Protein AF-A0A6G7ZN83-F1 (afdb_monomer)

InterPro domains:
  IPR009937 Putative Actinobacterial Holin-X, holin superfamily III [PF07332] (17-113)

Mean predicted aligned error: 11.56 Å

pLDDT: mean 88.55, std 12.85, range [46.47, 98.38]

Radius of gyration: 36.71 Å; Cα contacts (8 Å, |Δi|>4): 16; chains: 1; bounding box: 73×47×106 Å

Sequence (114 aa):
MLKPTDPSPPTSERPIGEIVRELVDDGKAYARAEVNVAKTIASERANAFKVPAILFAGALLIGIAAINVLAFTIFVGLALIMQPVLAGLVAFVLVAGTAGLLAWIGVQKLRAKP

Secondary structure (DSSP, 8-state):
-PPPPPPPPP-----HHHHHHHHHHHHHHHHHHHHHHHHHHHHHHHHHHHHHHHHHHHHHHHHHHHHHHHHHHHHHHHHTTS-HHHHHHHHHHHHHHHHHHHHHHHHHHHHT--

Foldseek 3Di:
DDDDDDPDDPPPPDPVVVVVVVVVVVVVVVVVVVVVVVVVVVVVVVVVCPVVVVVVVVVVVVVVVVLVVVLVVQLVVQVVPDPSVVSNVVSCCVSVVVVVVVVVVVVVVVVPPD

Structure (mmCIF, N/CA/C/O backbone):
data_AF-A0A6G7ZN83-F1
#
_entry.id   AF-A0A6G7ZN83-F1
#
loop_
_atom_site.group_PDB
_atom_site.id
_atom_site.type_symbol
_atom_site.label_atom_id
_atom_site.label_alt_id
_atom_site.label_comp_id
_atom_site.label_asym_id
_atom_site.label_entity_id
_atom_site.label_seq_id
_atom_site.pdbx_PDB_ins_code
_atom_site.Cartn_x
_atom_site.Cartn_y
_atom_site.Cartn_z
_atom_site.occupancy
_atom_site.B_iso_or_equiv
_atom_site.auth_seq_id
_atom_site.auth_comp_id
_atom_site.auth_asym_id
_atom_site.auth_atom_id
_atom_site.pdbx_PDB_model_num
ATOM 1 N N . MET A 1 1 ? -50.217 26.886 79.836 1.00 46.47 1 MET A N 1
ATOM 2 C CA . MET A 1 1 ? -51.028 26.579 78.638 1.00 46.47 1 MET A CA 1
ATOM 3 C C . MET A 1 1 ? -50.136 25.824 77.665 1.00 46.47 1 MET A C 1
ATOM 5 O O . MET A 1 1 ? -49.210 26.422 77.135 1.00 46.47 1 MET A O 1
ATOM 9 N N . LEU A 1 2 ? -50.313 24.505 77.550 1.00 51.97 2 LEU A N 1
ATOM 10 C CA . LEU A 1 2 ? -49.505 23.642 76.681 1.00 51.97 2 LEU A CA 1
ATOM 11 C C . LEU A 1 2 ? -50.053 23.723 75.250 1.00 51.97 2 LEU A C 1
ATOM 13 O O . LEU A 1 2 ? -51.253 23.562 75.040 1.00 51.97 2 LEU A O 1
ATOM 17 N N . LYS A 1 3 ? -49.177 24.027 74.290 1.00 67.88 3 LYS A N 1
ATOM 18 C CA . LYS A 1 3 ? -49.484 24.054 72.856 1.00 67.88 3 LYS A CA 1
ATOM 19 C C . LYS A 1 3 ? -49.727 22.612 72.374 1.00 67.88 3 LYS A C 1
ATOM 21 O O . LYS A 1 3 ? -48.913 21.758 72.723 1.00 67.88 3 LYS A O 1
ATOM 26 N N . PRO A 1 4 ? -50.800 22.316 71.616 1.00 61.56 4 PRO A N 1
ATOM 27 C CA . PRO A 1 4 ? -51.012 20.984 71.060 1.00 61.56 4 PRO A CA 1
ATOM 28 C C . PRO A 1 4 ? -49.864 20.624 70.116 1.00 61.56 4 PRO A C 1
ATOM 30 O O . PRO A 1 4 ? -49.487 21.421 69.257 1.00 61.56 4 PRO A O 1
ATOM 33 N N . THR A 1 5 ? -49.291 19.443 70.311 1.00 62.91 5 THR A N 1
ATOM 34 C CA . THR A 1 5 ? -48.351 18.805 69.394 1.00 62.91 5 THR A CA 1
ATOM 35 C C . THR A 1 5 ? -49.090 18.528 68.087 1.00 62.91 5 THR A C 1
ATOM 37 O O . THR A 1 5 ? -50.061 17.771 68.088 1.00 62.91 5 THR A O 1
ATOM 40 N N . ASP A 1 6 ? -48.658 19.157 66.993 1.00 63.53 6 ASP A N 1
ATOM 41 C CA . ASP A 1 6 ? -49.131 18.812 65.653 1.00 63.53 6 ASP A CA 1
ATOM 42 C C . ASP A 1 6 ? -48.905 17.309 65.409 1.00 63.53 6 ASP A C 1
ATOM 44 O O . ASP A 1 6 ? -47.844 16.782 65.774 1.00 63.53 6 ASP A O 1
ATOM 48 N N . PRO A 1 7 ? -49.879 16.592 64.824 1.00 59.28 7 PRO A N 1
ATOM 49 C CA . PRO A 1 7 ? -49.692 15.193 64.484 1.00 59.28 7 PRO A CA 1
ATOM 50 C C . PRO A 1 7 ? -48.545 15.104 63.474 1.00 59.28 7 PRO A C 1
ATOM 52 O O . PRO A 1 7 ? -48.580 15.748 62.425 1.00 59.28 7 PRO A O 1
ATOM 55 N N . SER A 1 8 ? -47.512 14.319 63.800 1.00 60.66 8 SER A N 1
ATOM 56 C CA . SER A 1 8 ? -46.483 13.943 62.826 1.00 60.66 8 SER A CA 1
ATOM 57 C C . SER A 1 8 ? -47.167 13.470 61.540 1.00 60.66 8 SER A C 1
ATOM 59 O O . SER A 1 8 ? -48.153 12.729 61.641 1.00 60.66 8 SER A O 1
ATOM 61 N N . PRO A 1 9 ? -46.684 13.870 60.345 1.00 61.38 9 PRO A N 1
ATOM 62 C CA . PRO A 1 9 ? -47.227 13.348 59.102 1.00 61.38 9 PRO A CA 1
ATOM 63 C C . PRO A 1 9 ? -47.178 11.822 59.178 1.00 61.38 9 PRO A C 1
ATOM 65 O O . PRO A 1 9 ? -46.171 11.287 59.659 1.00 61.38 9 PRO A O 1
ATOM 68 N N . PRO A 1 10 ? -48.238 11.112 58.757 1.00 55.38 10 PRO A N 1
ATOM 69 C CA . PRO A 1 10 ? -48.214 9.662 58.751 1.00 55.38 10 PRO A CA 1
ATOM 70 C C . PRO A 1 10 ? -46.968 9.234 57.982 1.00 55.38 10 PRO A C 1
ATOM 72 O O . PRO A 1 10 ? -46.744 9.680 56.856 1.00 55.38 10 PRO A O 1
ATOM 75 N N . THR A 1 11 ? -46.129 8.417 58.617 1.00 59.75 11 THR A N 1
ATOM 76 C CA . THR A 1 11 ? -45.078 7.676 57.930 1.00 59.75 11 THR A CA 1
ATOM 77 C C . THR A 1 11 ? -45.802 6.776 56.943 1.00 59.75 11 THR A C 1
ATOM 79 O O . THR A 1 11 ? -46.250 5.688 57.286 1.00 59.75 11 THR A O 1
ATOM 82 N N . SER A 1 12 ? -46.042 7.294 55.742 1.00 60.81 12 SER A N 1
ATOM 83 C CA . SER A 1 12 ? -46.621 6.543 54.648 1.00 60.81 12 SER A CA 1
ATOM 84 C C . SER A 1 12 ? -45.582 5.497 54.282 1.00 60.81 12 SER A C 1
ATOM 86 O O . SER A 1 12 ? -44.604 5.811 53.600 1.00 60.81 12 SER A O 1
ATOM 88 N N . GLU A 1 13 ? -45.743 4.286 54.816 1.00 62.25 13 GLU A N 1
ATOM 89 C CA . GLU A 1 13 ? -45.030 3.104 54.350 1.00 62.25 13 GLU A CA 1
ATOM 90 C C . GLU A 1 13 ? -45.174 3.078 52.835 1.00 62.25 13 GLU A C 1
ATOM 92 O O . GLU A 1 13 ? -46.271 2.908 52.295 1.00 62.25 13 GLU A O 1
ATOM 97 N N . ARG A 1 14 ? -44.066 3.369 52.150 1.00 61.81 14 ARG A N 1
ATOM 98 C CA . ARG A 1 14 ? -44.049 3.403 50.696 1.00 61.81 14 ARG A CA 1
ATOM 99 C C . ARG A 1 14 ? -44.508 2.030 50.215 1.00 61.81 14 ARG A C 1
ATOM 101 O O . ARG A 1 14 ? -43.923 1.025 50.630 1.00 61.81 14 ARG A O 1
ATOM 108 N N . PRO A 1 15 ? -45.559 1.950 49.386 1.00 76.69 15 PRO A N 1
ATOM 109 C CA . PRO A 1 15 ? -46.051 0.669 48.921 1.00 76.69 15 PRO A CA 1
ATOM 110 C C . PRO A 1 15 ? -44.920 -0.054 48.185 1.00 76.69 15 PRO A C 1
ATOM 112 O O . PRO A 1 15 ? -44.231 0.538 47.360 1.00 76.69 15 PRO A O 1
ATOM 115 N N . ILE A 1 16 ? -44.733 -1.345 48.463 1.00 78.06 16 ILE A N 1
ATOM 116 C CA . ILE A 1 16 ? -43.648 -2.177 47.904 1.00 78.06 16 ILE A CA 1
ATOM 117 C C . ILE A 1 16 ? -43.576 -2.071 46.368 1.00 78.06 16 ILE A C 1
ATOM 119 O O . ILE A 1 16 ? -42.494 -2.097 45.784 1.00 78.06 16 ILE A O 1
ATOM 123 N N . GLY A 1 17 ? -44.721 -1.873 45.705 1.00 80.25 17 GLY A N 1
ATOM 124 C CA . GLY A 1 17 ? -44.790 -1.649 44.260 1.00 80.25 17 GLY A CA 1
ATOM 125 C C . GLY A 1 17 ? -44.075 -0.382 43.769 1.00 80.25 17 GLY A C 1
ATOM 126 O O . GLY A 1 17 ? -43.592 -0.366 42.642 1.00 80.25 17 GLY A O 1
ATOM 127 N N . GLU A 1 18 ? -43.960 0.657 44.596 1.00 81.81 18 GLU A N 1
ATOM 128 C CA . GLU A 1 18 ? -43.213 1.878 44.279 1.00 81.81 18 GLU A CA 1
ATOM 129 C C . GLU A 1 18 ? -41.697 1.638 44.324 1.00 81.81 18 GLU A C 1
ATOM 131 O O . GLU A 1 18 ? -40.989 2.081 43.426 1.00 81.81 18 GLU A O 1
ATOM 136 N N . ILE A 1 19 ? -41.215 0.849 45.291 1.00 83.69 19 ILE A N 1
ATOM 137 C CA . ILE A 1 19 ? -39.797 0.462 45.411 1.00 83.69 19 ILE A CA 1
ATOM 138 C C . ILE A 1 19 ? -39.383 -0.437 44.237 1.00 83.69 19 ILE A C 1
ATOM 140 O O . ILE A 1 19 ? -38.320 -0.261 43.648 1.00 83.69 19 ILE A O 1
ATOM 144 N N . VAL A 1 20 ? -40.242 -1.387 43.850 1.00 83.94 20 VAL A N 1
ATOM 145 C CA . VAL A 1 20 ? -39.996 -2.251 42.682 1.00 83.94 20 VAL A CA 1
ATOM 146 C C . VAL A 1 20 ? -39.982 -1.435 41.387 1.00 83.94 20 VAL A C 1
ATOM 148 O O . VAL A 1 20 ? -39.172 -1.699 40.500 1.00 83.94 20 VAL A O 1
ATOM 151 N N . ARG A 1 21 ? -40.855 -0.429 41.269 1.00 86.31 21 ARG A N 1
ATOM 152 C CA . ARG A 1 21 ? -40.895 0.461 40.103 1.00 86.31 21 ARG A CA 1
ATOM 153 C C . ARG A 1 21 ? -39.642 1.332 40.006 1.00 86.31 21 ARG A C 1
ATOM 155 O O . ARG A 1 21 ? -39.071 1.416 38.924 1.00 86.31 21 ARG A O 1
ATOM 162 N N . GLU A 1 22 ? -39.198 1.895 41.126 1.00 85.50 22 GLU A N 1
ATOM 163 C CA . GLU A 1 22 ? -37.946 2.654 41.232 1.00 85.50 22 GLU A CA 1
ATOM 164 C C . GLU A 1 22 ? -36.741 1.790 40.830 1.00 85.50 22 GLU A C 1
ATOM 166 O O . GLU A 1 22 ? -35.975 2.182 39.957 1.00 85.50 22 GLU A O 1
ATOM 171 N N . LEU A 1 23 ? -36.652 0.549 41.324 1.00 87.44 23 LEU A N 1
ATOM 172 C CA . LEU A 1 23 ? -35.570 -0.378 40.970 1.00 87.44 23 LEU A CA 1
ATOM 173 C C . LEU A 1 23 ? -35.540 -0.728 39.471 1.00 87.44 23 LEU A C 1
ATOM 175 O O . LEU A 1 23 ? -34.472 -0.860 38.869 1.00 87.44 23 LEU A O 1
ATOM 179 N N . VAL A 1 24 ? -36.711 -0.893 38.850 1.00 89.19 24 VAL A N 1
ATOM 180 C CA . VAL A 1 24 ? -36.820 -1.141 37.403 1.00 89.19 24 VAL A CA 1
ATOM 181 C C . VAL A 1 24 ? -36.379 0.083 36.601 1.00 89.19 24 VAL A C 1
ATOM 183 O O . VAL A 1 24 ? -35.734 -0.065 35.559 1.00 89.19 24 VAL A O 1
ATOM 186 N N . ASP A 1 25 ? -36.727 1.282 37.055 1.00 90.06 25 ASP A N 1
ATOM 187 C CA . ASP A 1 25 ? -36.353 2.519 36.378 1.00 90.06 25 ASP A CA 1
ATOM 188 C C . ASP A 1 25 ? -34.853 2.828 36.554 1.00 90.06 25 ASP A C 1
ATOM 190 O O . ASP A 1 25 ? -34.195 3.169 35.565 1.00 90.06 25 ASP A O 1
ATOM 194 N N . ASP A 1 26 ? -34.276 2.548 37.724 1.00 88.62 26 ASP A N 1
ATOM 195 C CA . ASP A 1 26 ? -32.831 2.605 37.984 1.00 88.62 26 ASP A CA 1
ATOM 196 C C . ASP A 1 26 ? -32.056 1.583 37.145 1.00 88.62 26 ASP A C 1
ATOM 198 O O . ASP A 1 26 ? -31.042 1.914 36.528 1.00 88.62 26 ASP A O 1
ATOM 202 N N . GLY A 1 27 ? -32.559 0.349 37.030 1.00 89.38 27 GLY A N 1
ATOM 203 C CA . GLY A 1 27 ? -31.954 -0.682 36.184 1.00 89.38 27 GLY A CA 1
ATOM 204 C C . GLY A 1 27 ? -31.927 -0.287 34.703 1.00 89.38 27 GLY A C 1
ATOM 205 O O . GLY A 1 27 ? -30.921 -0.479 34.013 1.00 89.38 27 GLY A O 1
ATOM 206 N N . LYS A 1 28 ? -33.001 0.338 34.202 1.00 90.81 28 LYS A N 1
ATOM 207 C CA . LYS A 1 28 ? -33.032 0.898 32.838 1.00 90.81 28 LYS A CA 1
ATOM 208 C C . LYS A 1 28 ? -32.072 2.075 32.688 1.00 90.81 28 LYS A C 1
ATOM 210 O O . LYS A 1 28 ? -31.436 2.197 31.638 1.00 90.81 28 LYS A O 1
ATOM 215 N N . ALA A 1 29 ? -31.982 2.948 33.690 1.00 90.38 29 ALA A N 1
ATOM 216 C CA . ALA A 1 29 ? -31.059 4.078 33.685 1.00 90.38 29 ALA A CA 1
ATOM 217 C C . ALA A 1 29 ? -29.599 3.599 33.654 1.00 90.38 29 ALA A C 1
ATOM 219 O O . ALA A 1 29 ? -28.813 4.093 32.844 1.00 90.38 29 ALA A O 1
ATOM 220 N N . TYR A 1 30 ? -29.270 2.568 34.434 1.00 90.38 30 TYR A N 1
ATOM 221 C CA . TYR A 1 30 ? -27.956 1.930 34.447 1.00 90.38 30 TYR A CA 1
ATOM 222 C C . TYR A 1 30 ? -27.610 1.301 33.092 1.00 90.38 30 TYR A C 1
ATOM 224 O O . TYR A 1 30 ? -26.562 1.592 32.516 1.00 90.38 30 TYR A O 1
ATOM 232 N N . ALA A 1 31 ? -28.524 0.515 32.513 1.00 92.12 31 ALA A N 1
ATOM 233 C CA . ALA A 1 31 ? -28.313 -0.083 31.194 1.00 92.12 31 ALA A CA 1
ATOM 234 C C . ALA A 1 31 ? -28.075 0.982 30.104 1.00 92.12 31 ALA A C 1
ATOM 236 O O . ALA A 1 31 ? -27.224 0.813 29.230 1.00 92.12 31 ALA A O 1
ATOM 237 N N . ARG A 1 32 ? -28.790 2.114 30.163 1.00 91.75 32 ARG A N 1
ATOM 238 C CA . ARG A 1 32 ? -28.562 3.253 29.257 1.00 91.75 32 ARG A CA 1
ATOM 239 C C . ARG A 1 32 ? -27.206 3.919 29.493 1.00 91.75 32 ARG A C 1
ATOM 241 O O . ARG A 1 32 ? -26.577 4.340 28.523 1.00 91.75 32 ARG A O 1
ATOM 248 N N . ALA A 1 33 ? -26.751 4.014 30.741 1.00 91.31 33 ALA A N 1
ATOM 249 C CA . ALA A 1 33 ? -25.442 4.565 31.074 1.00 91.31 33 ALA A CA 1
ATOM 250 C C . ALA A 1 33 ? -24.305 3.711 30.490 1.00 91.31 33 ALA A C 1
ATOM 252 O O . ALA A 1 33 ? -23.422 4.261 29.835 1.00 91.31 33 ALA A O 1
ATOM 253 N N . GLU A 1 34 ? -24.377 2.385 30.612 1.00 91.06 34 GLU A N 1
ATOM 254 C CA . GLU A 1 34 ? -23.400 1.454 30.017 1.00 91.06 34 GLU A CA 1
ATOM 255 C C . GLU A 1 34 ? -23.342 1.574 28.486 1.00 91.06 34 GLU A C 1
ATOM 257 O O . GLU A 1 34 ? -22.266 1.661 27.891 1.00 91.06 34 GLU A O 1
ATOM 262 N N . VAL A 1 35 ? -24.504 1.673 27.828 1.00 92.06 35 VAL A N 1
ATOM 263 C CA . VAL A 1 35 ? -24.567 1.905 26.374 1.00 92.06 35 VAL A CA 1
ATOM 264 C C . VAL A 1 35 ? -23.933 3.246 25.998 1.00 92.06 35 VAL A C 1
ATOM 266 O O . VAL A 1 35 ? -23.216 3.330 24.998 1.00 92.06 35 VAL A O 1
ATOM 269 N N . ASN A 1 36 ? -24.159 4.296 26.789 1.00 92.50 36 ASN A N 1
ATOM 270 C CA . ASN A 1 36 ? -23.544 5.600 26.557 1.00 92.50 36 ASN A CA 1
ATOM 271 C C . ASN A 1 36 ? -22.024 5.555 26.744 1.00 92.50 36 ASN A C 1
ATOM 273 O O . ASN A 1 36 ? -21.310 6.109 25.914 1.00 92.50 36 ASN A O 1
ATOM 277 N N . VAL A 1 37 ? -21.518 4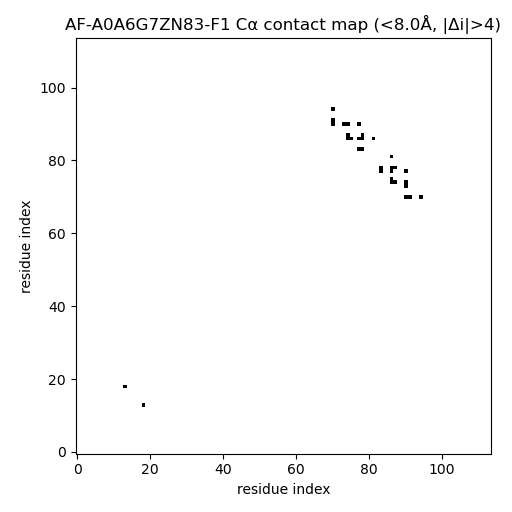.856 27.762 1.00 91.44 37 VAL A N 1
ATOM 278 C CA . VAL A 1 37 ? -20.074 4.654 27.966 1.00 91.44 37 VAL A CA 1
ATOM 279 C C . VAL A 1 37 ? -19.466 3.905 26.781 1.00 91.44 37 VAL A C 1
ATOM 281 O O . VAL A 1 37 ? -18.487 4.373 26.197 1.00 91.44 37 VAL A O 1
ATOM 284 N N . ALA A 1 38 ? -20.082 2.800 26.352 1.00 90.81 38 ALA A N 1
ATOM 285 C CA . ALA A 1 38 ? -19.634 2.043 25.184 1.00 90.81 38 ALA A CA 1
ATOM 286 C C . ALA A 1 38 ? -19.617 2.908 23.912 1.00 90.81 38 ALA A C 1
ATOM 288 O O . ALA A 1 38 ? -18.654 2.873 23.140 1.00 90.81 38 ALA A O 1
ATOM 289 N N . LYS A 1 39 ? -20.651 3.734 23.713 1.00 90.69 39 LYS A N 1
ATOM 290 C CA . LYS A 1 39 ? -20.743 4.673 22.589 1.00 90.69 39 LYS A CA 1
ATOM 291 C C . LYS A 1 39 ? -19.649 5.740 22.644 1.00 90.69 39 LYS A C 1
ATOM 293 O O . LYS A 1 39 ? -19.042 6.024 21.611 1.00 90.69 39 LYS A O 1
ATOM 298 N N . THR A 1 40 ? -19.369 6.297 23.819 1.00 92.25 40 THR A N 1
ATOM 299 C CA . THR A 1 40 ? -18.308 7.293 24.009 1.00 92.25 40 THR A CA 1
ATOM 300 C C . THR A 1 40 ? -16.944 6.689 23.702 1.00 92.25 40 THR A C 1
ATOM 302 O O . THR A 1 40 ? -16.249 7.216 22.835 1.00 92.25 40 THR A O 1
ATOM 305 N N . ILE A 1 41 ? -16.613 5.527 24.276 1.00 89.94 41 ILE A N 1
ATOM 306 C CA . ILE A 1 41 ? -15.347 4.821 24.013 1.00 89.94 41 ILE A CA 1
ATOM 307 C C . ILE A 1 41 ? -15.191 4.516 22.519 1.00 89.94 41 ILE A C 1
ATOM 309 O O . ILE A 1 41 ? -14.125 4.738 21.942 1.00 89.94 41 ILE A O 1
ATOM 313 N N . ALA A 1 42 ? -16.251 4.027 21.867 1.00 87.12 42 ALA A N 1
ATOM 314 C CA . ALA A 1 42 ? -16.233 3.766 20.432 1.00 87.12 42 ALA A CA 1
ATOM 315 C C . ALA A 1 42 ? -15.988 5.051 19.622 1.00 87.12 42 ALA A C 1
ATOM 317 O O . ALA A 1 42 ? -15.187 5.044 18.687 1.00 87.12 42 ALA A O 1
ATOM 318 N N . SER A 1 43 ? -16.634 6.160 19.993 1.00 87.19 43 SER A N 1
ATOM 319 C CA . SER A 1 43 ? -16.488 7.448 19.308 1.00 87.19 43 SER A CA 1
ATOM 320 C C . SER A 1 43 ? -15.110 8.084 19.508 1.00 87.19 43 SER A C 1
ATOM 322 O O . SER A 1 43 ? -14.539 8.610 18.554 1.00 87.19 43 SER A O 1
ATOM 324 N N . GLU A 1 44 ? -14.535 7.985 20.706 1.00 86.56 44 GLU A N 1
ATOM 325 C CA . GLU A 1 44 ? -13.195 8.482 21.018 1.00 86.56 44 GLU A CA 1
ATOM 326 C C . GLU A 1 44 ? -12.135 7.679 20.274 1.00 86.56 44 GLU A C 1
ATOM 328 O O . GLU A 1 44 ? -11.271 8.265 19.620 1.00 86.56 44 GLU A O 1
ATOM 333 N N . ARG A 1 45 ? -12.253 6.343 20.272 1.00 83.25 45 ARG A N 1
ATOM 334 C CA . ARG A 1 45 ? -11.387 5.482 19.458 1.00 83.25 45 ARG A CA 1
ATOM 335 C C . ARG A 1 45 ? -11.511 5.834 17.980 1.00 83.25 45 ARG A C 1
ATOM 337 O O . ARG A 1 45 ? -10.496 6.046 17.327 1.00 83.25 45 ARG A O 1
ATOM 344 N N . ALA A 1 46 ? -12.728 5.966 17.456 1.00 82.69 46 ALA A N 1
ATOM 345 C CA . ALA A 1 46 ? -12.941 6.339 16.060 1.00 82.69 46 ALA A CA 1
ATOM 346 C C . ALA A 1 46 ? -12.318 7.704 15.722 1.00 82.69 46 ALA A C 1
ATOM 348 O O . ALA A 1 46 ? -11.668 7.843 14.688 1.00 82.69 46 ALA A O 1
ATOM 349 N N . ASN A 1 47 ? -12.464 8.699 16.600 1.00 83.88 47 ASN A N 1
ATOM 350 C CA . ASN A 1 47 ? -11.867 10.022 16.424 1.00 83.88 47 ASN A CA 1
ATOM 351 C C . ASN A 1 47 ? -10.336 9.981 16.470 1.00 83.88 47 ASN A C 1
ATOM 353 O O . ASN A 1 47 ? -9.699 10.641 15.649 1.00 83.88 47 ASN A O 1
ATOM 357 N N . ALA A 1 48 ? -9.752 9.171 17.354 1.00 85.06 48 ALA A N 1
ATOM 358 C CA . ALA A 1 48 ? -8.306 8.983 17.433 1.00 85.06 48 ALA A CA 1
ATOM 359 C C . ALA A 1 48 ? -7.720 8.399 16.135 1.00 85.06 48 ALA A C 1
ATOM 361 O O . ALA A 1 48 ? -6.602 8.745 15.760 1.00 85.06 48 ALA A O 1
ATOM 362 N N . PHE A 1 49 ? -8.480 7.576 15.402 1.00 88.38 49 PHE A N 1
ATOM 363 C CA . PHE A 1 49 ? -8.039 7.006 14.125 1.00 88.38 49 PHE A CA 1
ATOM 364 C C . PHE A 1 49 ? -8.235 7.924 12.910 1.00 88.38 49 PHE A C 1
ATOM 366 O O . PHE A 1 49 ? -7.628 7.656 11.876 1.00 88.38 49 PHE A O 1
ATOM 373 N N . LYS A 1 50 ? -9.008 9.019 12.998 1.00 85.69 50 LYS A N 1
ATOM 374 C CA . LYS A 1 50 ? -9.301 9.888 11.835 1.00 85.69 50 LYS A CA 1
ATOM 375 C C . LYS A 1 50 ? -8.043 10.477 11.198 1.00 85.69 50 LYS A C 1
ATOM 377 O O . LYS A 1 50 ? -7.831 10.325 9.998 1.00 85.69 50 LYS A O 1
ATOM 382 N N . VAL A 1 51 ? -7.211 11.145 11.996 1.00 91.25 51 VAL A N 1
ATOM 383 C CA . VAL A 1 51 ? -5.992 11.802 11.495 1.00 91.25 51 VAL A CA 1
ATOM 384 C C . VAL A 1 51 ? -4.961 10.771 11.016 1.00 91.25 51 VAL A C 1
ATOM 386 O O . VAL A 1 51 ? -4.512 10.895 9.875 1.00 91.25 51 VAL A O 1
ATOM 389 N N . PRO A 1 52 ? -4.631 9.713 11.788 1.00 91.62 52 PRO A N 1
ATOM 390 C CA . PRO A 1 52 ? -3.741 8.655 11.316 1.00 91.62 52 PRO A CA 1
ATOM 391 C C . PRO A 1 52 ? -4.224 7.977 10.032 1.00 91.62 52 PRO A C 1
ATOM 393 O O . PRO A 1 52 ? -3.410 7.711 9.154 1.00 91.62 52 PRO A O 1
ATOM 396 N N . ALA A 1 53 ? -5.531 7.734 9.883 1.00 93.25 53 ALA A N 1
ATOM 397 C CA . ALA A 1 53 ? -6.081 7.114 8.681 1.00 93.25 53 ALA A CA 1
ATOM 398 C C . ALA A 1 53 ? -5.889 7.994 7.439 1.00 93.25 53 ALA A C 1
ATOM 400 O O . ALA A 1 53 ? -5.469 7.489 6.400 1.00 93.25 53 ALA A O 1
ATOM 401 N N . ILE A 1 54 ? -6.138 9.305 7.543 1.00 94.44 54 ILE A N 1
ATOM 402 C CA . ILE A 1 54 ? -5.930 10.248 6.432 1.00 94.44 54 ILE A CA 1
ATOM 403 C C . ILE A 1 54 ? -4.444 10.348 6.079 1.00 94.44 54 ILE A C 1
ATOM 405 O O . ILE A 1 54 ? -4.090 10.287 4.903 1.00 94.44 54 ILE A O 1
ATOM 409 N N . LEU A 1 55 ? -3.570 10.463 7.083 1.00 96.31 55 LEU A N 1
ATOM 410 C CA . LEU A 1 55 ? -2.124 10.517 6.861 1.00 96.31 55 LEU A CA 1
ATOM 411 C C . LEU A 1 55 ? -1.609 9.233 6.206 1.00 96.31 55 LEU A C 1
ATOM 413 O O . LEU A 1 55 ? -0.835 9.304 5.256 1.00 96.31 55 LEU A O 1
ATOM 417 N N . PHE A 1 56 ? -2.068 8.067 6.664 1.00 96.19 56 PHE A N 1
ATOM 418 C CA . PHE A 1 56 ? -1.684 6.785 6.083 1.00 96.19 56 PHE A CA 1
ATOM 419 C C . PHE A 1 56 ? -2.220 6.621 4.657 1.00 96.19 56 PHE A C 1
ATOM 421 O O . PHE A 1 56 ? -1.486 6.176 3.779 1.00 96.19 56 PHE A O 1
ATOM 428 N N . ALA A 1 57 ? -3.461 7.037 4.394 1.00 96.25 57 ALA A N 1
ATOM 429 C CA . ALA A 1 57 ? -4.019 7.049 3.045 1.00 96.25 57 ALA A CA 1
ATOM 430 C C . ALA A 1 57 ? -3.213 7.968 2.109 1.00 96.25 57 ALA A C 1
ATOM 432 O O . ALA A 1 57 ? -2.857 7.563 1.004 1.00 96.25 57 ALA A O 1
ATOM 433 N N . GLY A 1 58 ? -2.862 9.174 2.564 1.00 97.56 58 GLY A N 1
ATOM 434 C CA . GLY A 1 58 ? -2.008 10.098 1.816 1.00 97.56 58 GLY A CA 1
ATOM 435 C C . GLY A 1 58 ? -0.613 9.526 1.555 1.00 97.56 58 GLY A C 1
ATOM 436 O O . GLY A 1 58 ? -0.134 9.561 0.423 1.00 97.56 58 GLY A O 1
ATOM 437 N N . ALA A 1 59 ? 0.014 8.929 2.570 1.00 97.06 59 ALA A N 1
ATOM 438 C CA . ALA A 1 59 ? 1.310 8.271 2.438 1.00 97.06 59 ALA A CA 1
ATOM 439 C C . ALA A 1 59 ? 1.263 7.091 1.454 1.00 97.06 59 ALA A C 1
ATOM 441 O O . ALA A 1 59 ? 2.183 6.935 0.655 1.00 97.06 59 ALA A O 1
ATOM 442 N N . LEU A 1 60 ? 0.185 6.297 1.459 1.00 97.38 60 LEU A N 1
ATOM 443 C CA . LEU A 1 60 ? -0.019 5.206 0.505 1.00 97.38 60 LEU A CA 1
ATOM 444 C C . LEU A 1 60 ? -0.108 5.737 -0.933 1.00 97.38 60 LEU A C 1
ATOM 446 O O . LEU A 1 60 ? 0.562 5.210 -1.819 1.00 97.38 60 LEU A O 1
ATOM 450 N N . LEU A 1 61 ? -0.887 6.799 -1.164 1.00 98.19 61 LEU A N 1
ATOM 451 C CA . LEU A 1 61 ? -1.017 7.429 -2.483 1.00 98.19 61 LEU A CA 1
ATOM 452 C C . LEU A 1 61 ? 0.324 7.971 -2.991 1.00 98.19 61 LEU A C 1
ATOM 454 O O . LEU A 1 61 ? 0.708 7.707 -4.132 1.00 98.19 61 LEU A O 1
ATOM 458 N N . ILE A 1 62 ? 1.064 8.680 -2.136 1.00 98.19 62 ILE A N 1
ATOM 459 C CA . ILE A 1 62 ? 2.402 9.188 -2.468 1.00 98.19 62 ILE A CA 1
ATOM 460 C C . ILE A 1 62 ? 3.371 8.027 -2.715 1.00 98.19 62 ILE A C 1
ATOM 462 O O . ILE A 1 62 ? 4.153 8.080 -3.660 1.00 98.19 62 ILE A O 1
ATOM 466 N N . GLY A 1 63 ? 3.296 6.956 -1.923 1.00 97.75 63 GLY A N 1
ATOM 467 C CA . GLY A 1 63 ? 4.099 5.749 -2.112 1.00 97.75 63 GLY A CA 1
ATOM 468 C C . GLY A 1 63 ? 3.854 5.092 -3.472 1.00 97.75 63 GLY A C 1
ATOM 469 O O . GLY A 1 63 ? 4.808 4.768 -4.176 1.00 97.75 63 GLY A O 1
ATOM 470 N N . ILE A 1 64 ? 2.591 4.971 -3.892 1.00 96.62 64 ILE A N 1
ATOM 471 C CA . ILE A 1 64 ? 2.229 4.466 -5.227 1.00 96.62 64 ILE A CA 1
ATOM 472 C C . ILE A 1 64 ? 2.803 5.376 -6.321 1.00 96.62 64 ILE A C 1
ATOM 474 O O . ILE A 1 64 ? 3.381 4.885 -7.293 1.00 96.62 64 ILE A O 1
ATOM 478 N N . ALA A 1 65 ? 2.687 6.698 -6.175 1.00 97.81 65 ALA A N 1
ATOM 479 C CA . ALA A 1 65 ? 3.261 7.644 -7.132 1.00 97.81 65 ALA A CA 1
ATOM 480 C C . ALA A 1 65 ? 4.795 7.520 -7.209 1.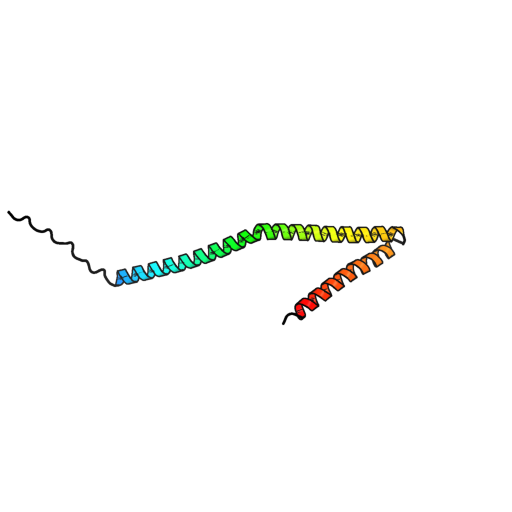00 97.81 65 ALA A C 1
ATOM 482 O O . ALA A 1 65 ? 5.351 7.451 -8.304 1.00 97.81 65 ALA A O 1
ATOM 483 N N . ALA A 1 66 ? 5.474 7.408 -6.065 1.00 98.12 66 ALA A N 1
ATOM 484 C CA . ALA A 1 66 ? 6.923 7.240 -5.990 1.00 98.12 66 ALA A CA 1
ATOM 485 C C . ALA A 1 66 ? 7.396 5.944 -6.671 1.00 98.12 66 ALA A C 1
ATOM 487 O O . ALA A 1 66 ? 8.379 5.970 -7.411 1.00 98.12 66 ALA A O 1
ATOM 488 N N . ILE A 1 67 ? 6.673 4.831 -6.489 1.00 97.12 67 ILE A N 1
ATOM 489 C CA . ILE A 1 67 ? 6.969 3.559 -7.170 1.00 97.12 67 ILE A CA 1
ATOM 490 C C . ILE A 1 67 ? 6.852 3.715 -8.693 1.00 97.12 67 ILE A C 1
ATOM 492 O O . ILE A 1 67 ? 7.720 3.237 -9.422 1.00 97.12 67 ILE A O 1
ATOM 496 N N . ASN A 1 68 ? 5.828 4.421 -9.185 1.00 97.19 68 ASN A N 1
ATOM 497 C CA . ASN A 1 68 ? 5.679 4.687 -10.619 1.00 97.19 68 ASN A CA 1
ATOM 498 C C . ASN A 1 68 ? 6.829 5.544 -11.164 1.00 97.19 68 ASN A C 1
ATOM 500 O O . ASN A 1 68 ? 7.416 5.198 -12.186 1.00 97.19 68 ASN A O 1
ATOM 504 N N . VAL A 1 69 ? 7.193 6.629 -10.473 1.00 98.38 69 VAL A N 1
ATOM 505 C CA . VA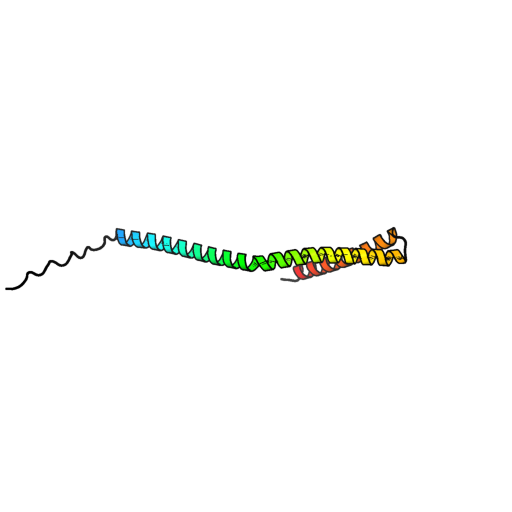L A 1 69 ? 8.323 7.487 -10.874 1.00 98.38 69 VAL A CA 1
ATOM 506 C C . VAL A 1 69 ? 9.634 6.698 -10.893 1.00 98.38 69 VAL A C 1
ATOM 508 O O . VAL A 1 69 ? 10.422 6.841 -11.829 1.00 98.38 69 VAL A O 1
ATOM 511 N N . LEU A 1 70 ? 9.859 5.824 -9.910 1.00 97.94 70 LEU A N 1
ATOM 512 C CA . LEU A 1 70 ? 11.026 4.945 -9.883 1.00 97.94 70 LEU A CA 1
ATOM 513 C C . LEU A 1 70 ? 11.035 3.980 -11.078 1.00 97.94 70 LEU A C 1
ATOM 515 O O . LEU A 1 70 ? 12.052 3.874 -11.761 1.00 97.94 70 LEU A O 1
ATOM 519 N N . ALA A 1 71 ? 9.907 3.330 -11.379 1.00 97.31 71 ALA A N 1
ATOM 520 C CA . ALA A 1 71 ? 9.780 2.443 -12.537 1.00 97.31 71 ALA A CA 1
ATOM 521 C C . ALA A 1 71 ? 10.050 3.181 -13.862 1.00 97.31 71 ALA A C 1
ATOM 523 O O . ALA A 1 71 ? 10.796 2.682 -14.706 1.00 97.31 71 ALA A O 1
ATOM 524 N N . PHE A 1 72 ? 9.519 4.399 -14.015 1.00 98.00 72 PHE A N 1
ATOM 525 C CA . PHE A 1 72 ? 9.798 5.266 -15.163 1.00 98.00 72 P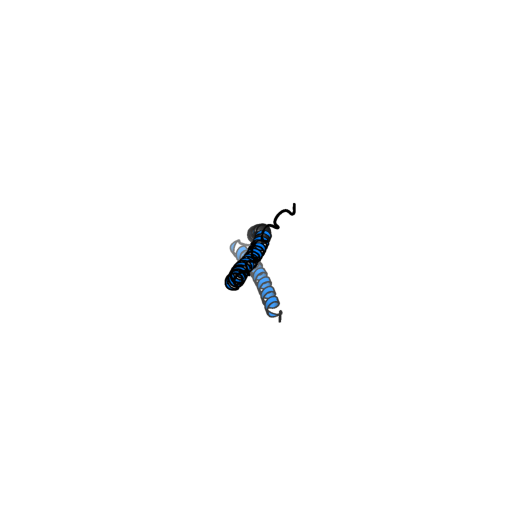HE A CA 1
ATOM 526 C C . PHE A 1 72 ?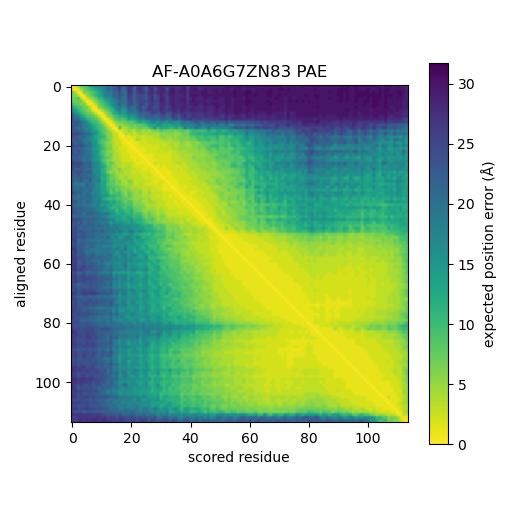 11.274 5.657 -15.252 1.00 98.00 72 PHE A C 1
ATOM 528 O O . PHE A 1 72 ? 11.848 5.630 -16.337 1.00 98.00 72 PHE A O 1
ATOM 535 N N . THR A 1 73 ? 11.906 5.982 -14.125 1.00 98.38 73 THR A N 1
ATOM 536 C CA . THR A 1 73 ? 13.328 6.352 -14.079 1.00 98.38 73 THR A CA 1
ATOM 537 C C . THR A 1 73 ? 14.213 5.185 -14.517 1.00 98.38 73 THR A C 1
ATOM 539 O O . THR A 1 73 ? 15.119 5.375 -15.326 1.00 98.38 73 THR A O 1
ATOM 542 N N . ILE A 1 74 ? 13.918 3.967 -14.045 1.00 98.19 74 ILE A N 1
ATOM 543 C CA . ILE A 1 74 ? 14.604 2.741 -14.480 1.00 98.19 74 ILE A CA 1
ATOM 544 C C . ILE A 1 74 ? 14.425 2.554 -15.989 1.00 98.19 74 ILE A C 1
ATOM 546 O O . ILE A 1 74 ? 15.406 2.367 -16.704 1.00 98.19 74 ILE A O 1
ATOM 550 N N . PHE A 1 75 ? 13.190 2.652 -16.486 1.00 98.38 75 PHE A N 1
ATOM 551 C CA . PHE A 1 75 ? 12.896 2.514 -17.910 1.00 98.38 75 PHE A CA 1
ATOM 552 C C . PHE A 1 75 ? 13.674 3.516 -18.772 1.00 98.38 75 PHE A C 1
ATOM 554 O O . PHE A 1 75 ? 14.356 3.106 -19.710 1.00 98.38 75 PHE A O 1
ATOM 561 N N . VAL A 1 76 ? 13.610 4.810 -18.441 1.00 98.25 76 VAL A N 1
ATOM 562 C CA . VAL A 1 76 ? 14.314 5.867 -19.182 1.00 98.25 76 VAL A CA 1
ATOM 563 C C . VAL A 1 76 ? 15.822 5.642 -19.131 1.00 98.25 76 VAL A C 1
ATOM 565 O O . VAL A 1 76 ? 16.476 5.728 -20.165 1.00 98.25 76 VAL A O 1
ATOM 568 N N . GLY A 1 77 ? 16.371 5.289 -17.965 1.00 97.94 77 GLY A N 1
ATOM 569 C CA . GLY A 1 77 ? 17.793 4.986 -17.812 1.00 97.94 77 GLY A CA 1
ATOM 570 C C . GLY A 1 77 ? 18.251 3.824 -18.696 1.00 97.94 77 GLY A C 1
ATOM 571 O O . GLY A 1 77 ? 19.280 3.927 -19.360 1.00 97.94 77 GLY A O 1
ATOM 572 N N . LEU A 1 78 ? 17.468 2.743 -18.773 1.00 97.62 78 LEU A N 1
ATOM 573 C CA . LEU A 1 78 ? 17.766 1.623 -19.670 1.00 97.62 78 LEU A CA 1
ATOM 574 C C . LEU A 1 78 ? 17.603 2.012 -21.143 1.00 97.62 78 LEU A C 1
ATOM 576 O O . LEU A 1 78 ? 18.411 1.602 -21.973 1.00 97.62 78 LEU A O 1
ATOM 580 N N . ALA A 1 79 ? 16.604 2.829 -21.478 1.00 97.81 79 ALA A N 1
ATOM 581 C CA . ALA A 1 79 ? 16.363 3.278 -22.847 1.00 97.81 79 ALA A CA 1
ATOM 582 C C . ALA A 1 79 ? 17.512 4.132 -23.422 1.00 97.81 79 ALA A C 1
ATOM 584 O O . ALA A 1 79 ? 17.606 4.269 -24.639 1.00 97.81 79 ALA A O 1
ATOM 585 N N . LEU A 1 80 ? 18.415 4.663 -22.584 1.00 98.06 80 LEU A N 1
ATOM 586 C CA . LEU A 1 80 ? 19.636 5.344 -23.040 1.00 98.06 80 LEU A CA 1
ATOM 587 C C . LEU A 1 80 ? 20.684 4.388 -23.635 1.00 98.06 80 LEU A C 1
ATOM 589 O O . LEU A 1 80 ? 21.554 4.838 -24.376 1.00 98.06 80 LEU A O 1
ATOM 593 N N . ILE A 1 81 ? 20.628 3.093 -23.308 1.00 97.75 81 ILE A N 1
ATOM 594 C CA . ILE A 1 81 ? 21.650 2.103 -23.694 1.00 97.75 81 ILE A CA 1
ATOM 595 C C . ILE A 1 81 ? 21.100 0.923 -24.510 1.00 97.75 81 ILE A C 1
ATOM 597 O O . ILE A 1 81 ? 21.876 0.106 -25.000 1.00 97.75 81 ILE A O 1
ATOM 601 N N . MET A 1 82 ? 19.780 0.802 -24.666 1.00 97.12 82 MET A N 1
ATOM 602 C CA . MET A 1 82 ? 19.141 -0.251 -25.466 1.00 97.12 82 MET A CA 1
ATOM 603 C C . MET A 1 82 ? 17.823 0.229 -26.084 1.00 97.12 82 MET A C 1
ATOM 605 O O . MET A 1 82 ? 17.276 1.252 -25.680 1.00 97.12 82 MET A O 1
ATOM 609 N N . GLN A 1 83 ? 17.273 -0.528 -27.044 1.00 97.56 83 GLN A N 1
ATOM 610 C CA . GLN A 1 83 ? 15.996 -0.160 -27.666 1.00 97.56 83 GLN A CA 1
ATOM 611 C C . GLN A 1 83 ? 14.846 -0.064 -26.637 1.00 97.56 83 GLN A C 1
ATOM 613 O O . GLN A 1 83 ? 14.769 -0.911 -25.738 1.00 97.56 83 GLN A O 1
ATOM 618 N N . PRO A 1 84 ? 13.898 0.886 -26.794 1.00 96.94 84 PRO A N 1
ATOM 619 C CA . PRO A 1 84 ? 12.852 1.143 -25.799 1.00 96.94 84 PRO A CA 1
ATOM 620 C C . PRO A 1 84 ? 12.011 -0.083 -25.438 1.00 96.94 84 PRO A C 1
ATOM 622 O O . PRO A 1 84 ? 11.696 -0.296 -24.273 1.00 96.94 84 PRO A O 1
ATOM 625 N N . VAL A 1 85 ? 11.687 -0.936 -26.412 1.00 97.56 85 VAL A N 1
ATOM 626 C CA . VAL A 1 85 ? 10.903 -2.155 -26.155 1.00 97.56 85 VAL A CA 1
ATOM 627 C C . VAL A 1 85 ? 11.652 -3.108 -25.217 1.00 97.56 85 VAL A C 1
ATOM 629 O O . VAL A 1 85 ? 11.067 -3.620 -24.264 1.00 97.56 85 VAL A O 1
ATOM 632 N N . LEU A 1 86 ? 12.957 -3.306 -25.437 1.00 97.69 86 LEU A N 1
ATOM 633 C CA . LEU A 1 86 ? 13.773 -4.165 -24.576 1.00 97.69 86 LEU A CA 1
ATOM 634 C C . LEU A 1 86 ? 13.972 -3.534 -23.193 1.00 97.69 86 LEU A C 1
ATOM 636 O O . LEU A 1 86 ? 13.834 -4.229 -22.191 1.00 97.69 86 LEU A O 1
ATOM 640 N N . ALA A 1 87 ? 14.216 -2.221 -23.133 1.00 98.00 87 ALA A N 1
ATOM 641 C CA . ALA A 1 87 ? 14.313 -1.481 -21.874 1.00 98.00 87 ALA A CA 1
ATOM 642 C C . ALA A 1 87 ? 13.041 -1.636 -21.028 1.00 98.00 87 ALA A C 1
ATOM 644 O O . ALA A 1 87 ? 13.124 -1.886 -19.826 1.00 98.00 87 ALA A O 1
ATOM 645 N N . GLY A 1 88 ? 11.868 -1.554 -21.664 1.00 97.75 88 GLY A N 1
ATOM 646 C CA . GLY A 1 88 ? 10.569 -1.772 -21.027 1.00 97.75 88 GLY A CA 1
ATOM 647 C C . GLY A 1 88 ? 10.425 -3.173 -20.443 1.00 97.75 88 GLY A C 1
ATOM 648 O O . GLY A 1 88 ? 10.036 -3.312 -19.286 1.00 97.75 88 GLY A O 1
ATOM 649 N N . LEU A 1 89 ? 10.794 -4.208 -21.203 1.00 98.19 89 LEU A N 1
ATOM 650 C CA . LEU A 1 89 ? 10.745 -5.593 -20.724 1.00 98.19 89 LEU A CA 1
ATOM 651 C C . LEU A 1 89 ? 11.689 -5.830 -19.540 1.00 98.19 89 LEU A C 1
ATOM 653 O O . LEU A 1 89 ? 11.291 -6.449 -18.555 1.00 98.19 89 LEU A O 1
ATOM 657 N N . VAL A 1 90 ? 12.917 -5.314 -19.601 1.00 97.94 90 VAL A N 1
ATOM 658 C CA . VAL A 1 90 ? 13.884 -5.473 -18.506 1.00 97.94 90 VAL A CA 1
ATOM 659 C C . VAL A 1 90 ? 13.429 -4.704 -17.263 1.00 97.94 90 VAL A C 1
ATOM 661 O O . VAL A 1 90 ? 13.420 -5.270 -16.170 1.00 97.94 90 VAL A O 1
ATOM 664 N N . ALA A 1 91 ? 12.982 -3.453 -17.411 1.00 97.75 91 ALA A N 1
ATOM 665 C CA . ALA A 1 91 ? 12.438 -2.669 -16.302 1.00 97.75 91 ALA A CA 1
ATOM 666 C C . ALA A 1 91 ? 11.225 -3.363 -15.661 1.00 97.75 91 ALA A C 1
ATOM 668 O O . ALA A 1 91 ? 11.136 -3.437 -14.434 1.00 97.75 91 ALA A O 1
ATOM 669 N N . PHE A 1 92 ? 10.334 -3.939 -16.475 1.00 97.56 92 PHE A N 1
ATOM 670 C CA . PHE A 1 92 ? 9.203 -4.727 -15.991 1.00 97.56 92 PHE A CA 1
ATOM 671 C C . PHE A 1 92 ? 9.660 -5.924 -15.158 1.00 97.56 92 PHE A C 1
ATOM 673 O O . PHE A 1 92 ? 9.177 -6.092 -14.043 1.00 97.56 92 PHE A O 1
ATOM 680 N N . VAL A 1 93 ? 10.610 -6.727 -15.646 1.00 98.19 93 VAL A N 1
ATOM 681 C CA . VAL A 1 93 ? 11.119 -7.891 -14.901 1.00 98.19 93 VAL A CA 1
ATOM 682 C C . VAL A 1 93 ? 11.743 -7.470 -13.567 1.00 98.19 93 VAL A C 1
ATOM 684 O O . VAL A 1 93 ? 11.516 -8.134 -12.558 1.00 98.19 93 VAL A O 1
ATOM 687 N N . LEU A 1 94 ? 12.474 -6.353 -13.524 1.00 97.62 94 LEU A N 1
ATOM 688 C CA . LEU A 1 94 ? 13.062 -5.834 -12.284 1.00 97.62 94 LEU A CA 1
ATOM 689 C C . LEU A 1 94 ? 11.989 -5.407 -11.269 1.00 97.62 94 LEU A C 1
ATOM 691 O O . LEU A 1 94 ? 12.026 -5.813 -10.104 1.00 97.62 94 LEU A O 1
ATOM 695 N N . VAL A 1 95 ? 11.006 -4.615 -11.699 1.00 97.00 95 VAL A N 1
ATOM 696 C CA . VAL A 1 95 ? 9.943 -4.113 -10.811 1.00 97.00 95 VAL A CA 1
ATOM 697 C C . VAL A 1 95 ? 8.987 -5.239 -10.398 1.00 97.00 95 VAL A C 1
ATOM 699 O O . VAL A 1 95 ? 8.663 -5.379 -9.221 1.00 97.00 95 VAL A O 1
ATOM 702 N N . ALA A 1 96 ? 8.574 -6.099 -11.329 1.00 96.69 96 ALA A N 1
ATOM 703 C CA . ALA A 1 96 ? 7.713 -7.242 -11.033 1.00 96.69 96 ALA A CA 1
ATOM 704 C C . ALA A 1 96 ? 8.432 -8.286 -10.166 1.00 96.69 96 ALA A C 1
ATOM 706 O O . ALA A 1 96 ? 7.832 -8.841 -9.248 1.00 96.69 96 ALA A O 1
ATOM 707 N N . GLY A 1 97 ? 9.723 -8.523 -10.410 1.00 97.81 97 GLY A N 1
ATOM 708 C CA . GLY A 1 97 ? 10.544 -9.433 -9.615 1.00 97.81 97 GLY A CA 1
ATOM 709 C C . GLY A 1 97 ? 10.696 -8.959 -8.171 1.00 97.81 97 GLY A C 1
ATOM 710 O O . GLY A 1 97 ? 10.496 -9.738 -7.240 1.00 97.81 97 GLY A O 1
ATOM 711 N N . THR A 1 98 ? 10.974 -7.669 -7.967 1.00 96.94 98 THR A N 1
ATOM 712 C CA . THR A 1 98 ? 11.046 -7.079 -6.618 1.00 96.94 98 THR A CA 1
ATOM 713 C C . THR A 1 98 ? 9.692 -7.107 -5.906 1.00 96.94 98 THR A C 1
ATOM 715 O O . THR A 1 98 ? 9.629 -7.518 -4.746 1.00 96.94 98 THR A O 1
ATOM 718 N N . ALA A 1 99 ? 8.597 -6.770 -6.594 1.00 95.81 99 ALA A N 1
ATOM 719 C CA . ALA A 1 99 ? 7.245 -6.885 -6.044 1.00 95.81 99 ALA A CA 1
ATOM 720 C C . ALA A 1 99 ? 6.894 -8.336 -5.662 1.00 95.81 99 ALA A C 1
ATOM 722 O O . ALA A 1 99 ? 6.389 -8.585 -4.566 1.00 95.81 99 ALA A O 1
ATOM 723 N N . GLY A 1 100 ? 7.215 -9.301 -6.529 1.00 96.81 100 GLY A N 1
ATOM 724 C CA . GLY A 1 100 ? 7.012 -10.728 -6.281 1.00 96.81 100 GLY A CA 1
ATOM 725 C C . GLY A 1 100 ? 7.810 -11.236 -5.079 1.00 96.81 100 GLY A C 1
ATOM 726 O O . GLY A 1 100 ? 7.265 -11.957 -4.244 1.00 96.81 100 GLY A O 1
ATOM 727 N N . LEU A 1 101 ? 9.068 -10.806 -4.935 1.00 97.94 101 LEU A N 1
ATOM 728 C CA . LEU A 1 101 ? 9.913 -11.150 -3.790 1.00 97.94 101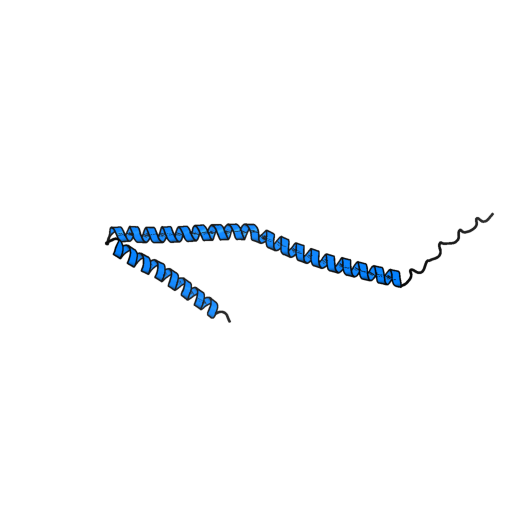 LEU A CA 1
ATOM 729 C C . LEU A 1 101 ? 9.336 -10.608 -2.475 1.00 97.94 101 LEU A C 1
ATOM 731 O O . LEU A 1 101 ? 9.233 -11.349 -1.496 1.00 97.94 101 LEU A O 1
ATOM 735 N N . LEU A 1 102 ? 8.921 -9.338 -2.452 1.00 96.81 102 LEU A N 1
ATOM 736 C CA . LEU A 1 102 ? 8.301 -8.724 -1.275 1.00 96.81 102 LEU A CA 1
ATOM 737 C C . LEU A 1 102 ? 6.99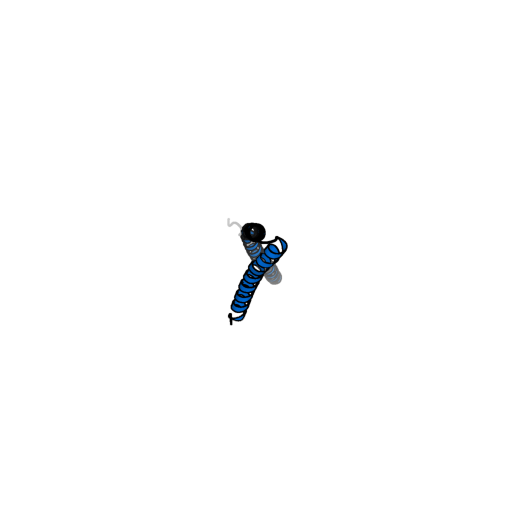8 -9.436 -0.890 1.00 96.81 102 LEU A C 1
ATOM 739 O O . LEU A 1 102 ? 6.795 -9.750 0.286 1.00 96.81 102 LEU A O 1
ATOM 743 N N . ALA A 1 103 ? 6.146 -9.745 -1.871 1.00 96.44 103 ALA A N 1
ATOM 744 C CA . ALA A 1 103 ? 4.910 -10.489 -1.650 1.00 96.44 103 ALA A CA 1
ATOM 745 C C . ALA A 1 103 ? 5.187 -11.891 -1.087 1.00 96.44 103 ALA A C 1
ATOM 747 O O . ALA A 1 103 ? 4.550 -12.311 -0.120 1.00 96.44 103 ALA A O 1
ATOM 748 N N . TRP A 1 104 ? 6.178 -12.595 -1.636 1.00 97.50 104 TRP A N 1
ATOM 749 C CA . TRP A 1 104 ? 6.570 -13.924 -1.172 1.00 97.50 104 TRP A CA 1
ATOM 750 C C . TRP A 1 104 ? 7.079 -13.911 0.273 1.00 97.50 104 TRP A C 1
ATOM 752 O O . TRP A 1 104 ? 6.619 -14.713 1.088 1.00 97.50 104 TRP A O 1
ATOM 762 N N . ILE A 1 105 ? 7.960 -12.967 0.625 1.00 97.00 105 ILE A N 1
ATOM 763 C CA . ILE A 1 105 ? 8.444 -12.787 2.004 1.00 97.00 105 ILE A CA 1
ATOM 764 C C . ILE A 1 105 ? 7.275 -12.469 2.948 1.00 97.00 105 ILE A C 1
ATOM 766 O O . ILE A 1 105 ? 7.205 -13.019 4.050 1.00 97.00 105 ILE A O 1
ATOM 770 N N . GLY A 1 106 ? 6.342 -11.614 2.521 1.00 94.56 106 GLY A N 1
ATOM 771 C CA . GLY A 1 106 ? 5.140 -11.281 3.286 1.00 94.56 106 GLY A CA 1
ATOM 772 C C . GLY A 1 106 ? 4.278 -12.510 3.578 1.00 94.56 106 GLY A C 1
ATOM 773 O O . GLY A 1 106 ? 3.955 -12.779 4.735 1.00 94.56 106 GLY A O 1
ATOM 774 N N . VAL A 1 107 ? 3.975 -13.308 2.551 1.00 96.69 107 VAL A N 1
ATOM 775 C CA . VAL A 1 107 ? 3.205 -14.555 2.691 1.00 96.69 107 VAL A CA 1
ATOM 776 C C . VAL A 1 107 ? 3.919 -15.547 3.606 1.00 96.69 107 VAL A C 1
ATOM 778 O O . VAL A 1 107 ? 3.278 -16.153 4.464 1.00 96.69 107 VAL A O 1
ATOM 781 N N . GLN A 1 108 ? 5.239 -15.701 3.478 1.00 95.38 108 GLN A N 1
ATOM 782 C CA . GLN A 1 108 ? 5.998 -16.581 4.367 1.00 95.38 108 GLN A CA 1
ATOM 783 C C . GLN A 1 108 ? 5.911 -16.144 5.829 1.00 95.38 108 GLN A C 1
ATOM 785 O O . GLN A 1 108 ? 5.670 -16.979 6.697 1.00 95.38 108 GLN A O 1
ATOM 790 N N . LYS A 1 109 ? 6.040 -14.844 6.113 1.00 93.31 109 LYS A N 1
ATOM 791 C CA . LYS A 1 109 ? 5.926 -14.319 7.482 1.00 93.31 109 LYS A CA 1
ATOM 792 C C . LYS A 1 109 ? 4.531 -14.517 8.073 1.00 93.31 109 LYS A C 1
ATOM 794 O O . LYS A 1 109 ? 4.427 -14.819 9.257 1.00 93.31 109 LYS A O 1
ATOM 799 N N . LEU A 1 110 ? 3.475 -14.385 7.268 1.00 94.06 110 LEU A N 1
ATOM 800 C CA . LEU A 1 110 ? 2.104 -14.656 7.713 1.00 94.06 110 LEU A CA 1
ATOM 801 C C . LEU A 1 110 ? 1.887 -16.139 8.033 1.00 94.06 110 LEU A C 1
ATOM 803 O O . LEU A 1 110 ? 1.222 -16.455 9.011 1.00 94.06 110 LEU A O 1
ATOM 807 N N . ARG A 1 111 ? 2.475 -17.039 7.238 1.00 91.75 111 ARG A N 1
ATOM 808 C CA . ARG A 1 111 ? 2.378 -18.495 7.438 1.00 91.75 111 ARG A CA 1
ATOM 809 C C . ARG A 1 111 ? 3.268 -19.018 8.568 1.00 91.75 111 ARG A C 1
ATOM 811 O O . ARG A 1 111 ? 2.992 -20.085 9.095 1.00 91.75 111 ARG A O 1
ATOM 818 N N . ALA A 1 112 ? 4.332 -18.295 8.914 1.00 84.25 112 ALA A N 1
ATOM 819 C CA . ALA A 1 112 ? 5.262 -18.656 9.984 1.00 84.25 112 ALA A CA 1
ATOM 820 C C . ALA A 1 112 ? 4.768 -18.265 11.389 1.00 84.25 112 ALA A C 1
ATOM 822 O O . ALA A 1 112 ? 5.399 -18.639 12.377 1.00 84.25 112 ALA A O 1
ATOM 823 N N . LYS A 1 113 ? 3.677 -17.496 11.495 1.00 60.59 113 LYS A N 1
ATOM 824 C CA . LYS A 1 113 ? 3.052 -17.184 12.781 1.00 60.59 113 LYS A CA 1
ATOM 825 C C . LYS A 1 113 ? 2.180 -18.384 13.202 1.00 60.59 113 LYS A C 1
ATOM 827 O O . LYS A 1 113 ? 1.303 -18.733 12.412 1.00 60.59 113 LYS A O 1
ATOM 832 N N . PRO A 1 114 ? 2.439 -19.030 14.359 1.00 57.72 114 PRO A N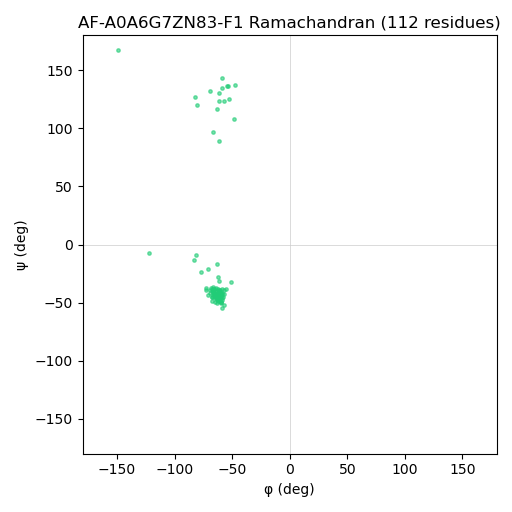 1
ATOM 833 C CA . PRO A 1 114 ? 1.610 -20.131 14.853 1.00 57.72 114 PRO A CA 1
ATOM 834 C C . PRO A 1 114 ? 0.195 -19.664 15.209 1.00 57.72 114 PRO A C 1
ATOM 836 O O . PRO A 1 114 ? 0.035 -18.472 15.575 1.00 57.72 114 PRO A O 1
#

Organism: NCBI:txid2714944

Solvent-accessible surface area (backbone atoms only — not comparable to full-atom values): 6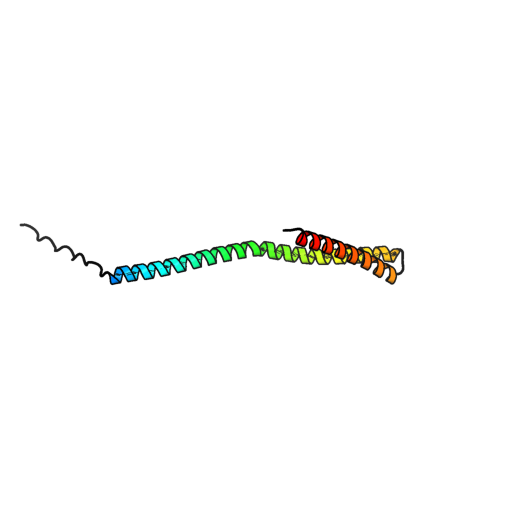484 Å² total; per-residue (Å²): 137,86,79,81,79,75,80,74,78,78,82,71,75,74,56,68,70,56,58,54,49,49,52,54,52,51,52,52,52,50,56,51,48,54,52,50,51,54,49,48,54,51,50,51,54,54,57,67,44,48,62,58,51,52,52,50,52,51,50,50,54,51,49,54,50,50,52,52,53,50,53,51,49,50,24,53,60,38,37,75,80,41,60,59,71,60,17,45,54,52,37,46,52,55,54,52,48,52,52,50,49,52,50,50,54,52,53,48,57,64,69,69,54,132